Protein AF-A0A658NFL0-F1 (afdb_monomer_lite)

Foldseek 3Di:
DPCPVVVVVCPVVVQADQPADWDWPDDDLAETEIERNSHELQVNVVVQVVVNVVSCVVVVGHDYHYDNYDDNPDPD

pLDDT: mean 95.96, std 4.2, range [67.38, 98.75]

Structure (mmCIF, N/CA/C/O backbone):
data_AF-A0A658NFL0-F1
#
_entry.id   AF-A0A658NFL0-F1
#
loop_
_atom_site.group_PDB
_atom_site.id
_atom_site.type_symbol
_atom_site.label_atom_id
_atom_site.label_alt_id
_atom_site.label_comp_id
_atom_site.label_asym_id
_atom_site.label_entity_id
_atom_site.label_seq_id
_atom_site.pdbx_PDB_ins_code
_atom_site.Cartn_x
_atom_site.Cartn_y
_atom_site.Cartn_z
_atom_site.occupancy
_atom_site.B_iso_or_equiv
_atom_site.auth_seq_id
_atom_site.auth_comp_id
_atom_site.auth_asym_id
_atom_site.auth_atom_id
_atom_site.pdbx_PDB_model_num
ATOM 1 N N . ILE A 1 1 ? 24.059 4.297 -4.177 1.00 67.38 1 ILE A N 1
ATOM 2 C CA . ILE A 1 1 ? 22.753 4.019 -4.830 1.00 67.38 1 ILE A CA 1
ATOM 3 C C . ILE A 1 1 ? 22.827 2.641 -5.490 1.00 67.38 1 ILE A C 1
ATOM 5 O O . ILE A 1 1 ? 23.504 2.515 -6.496 1.00 67.38 1 ILE A O 1
ATOM 9 N N . GLY A 1 2 ? 22.226 1.598 -4.899 1.00 90.75 2 GLY A N 1
ATOM 10 C CA . GLY A 1 2 ? 22.398 0.211 -5.383 1.00 90.75 2 GLY A CA 1
ATOM 11 C C . GLY A 1 2 ? 21.240 -0.359 -6.214 1.00 90.75 2 GLY A C 1
ATOM 12 O O . GLY A 1 2 ? 21.443 -1.275 -6.996 1.00 90.75 2 GLY A O 1
ATOM 13 N N . ARG A 1 3 ? 20.018 0.173 -6.059 1.00 91.56 3 ARG A N 1
ATOM 14 C CA . ARG A 1 3 ? 18.805 -0.365 -6.714 1.00 91.56 3 ARG A CA 1
ATO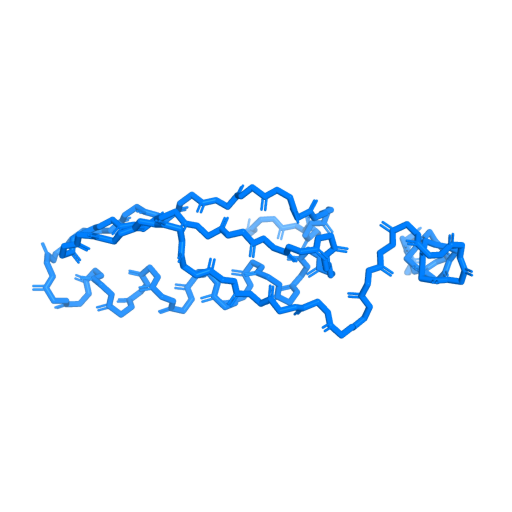M 15 C C . ARG A 1 3 ? 18.194 0.541 -7.783 1.00 91.56 3 ARG A C 1
ATOM 17 O O . ARG A 1 3 ? 17.204 0.157 -8.394 1.00 91.56 3 ARG A O 1
ATOM 24 N N . LEU A 1 4 ? 18.763 1.726 -8.015 1.00 94.00 4 LEU A N 1
ATOM 25 C CA . LEU A 1 4 ? 18.207 2.686 -8.976 1.00 94.00 4 LEU A CA 1
ATOM 26 C C . LEU A 1 4 ? 18.179 2.127 -10.400 1.00 94.00 4 LEU A C 1
ATOM 28 O O . LEU A 1 4 ? 17.157 2.253 -11.062 1.00 94.00 4 LEU A O 1
ATOM 32 N N . SER A 1 5 ? 19.252 1.462 -10.837 1.00 95.75 5 SER A N 1
ATOM 33 C CA . SER A 1 5 ? 19.321 0.821 -12.157 1.00 95.75 5 SER A CA 1
ATOM 34 C C . SER A 1 5 ? 18.173 -0.167 -12.373 1.00 95.75 5 SER A C 1
ATOM 36 O O . SER A 1 5 ? 17.487 -0.095 -13.386 1.00 95.75 5 SER A O 1
ATOM 38 N N . ILE A 1 6 ? 17.893 -1.012 -11.377 1.00 95.44 6 ILE A N 1
ATOM 39 C CA . ILE A 1 6 ? 16.799 -1.992 -11.412 1.00 95.44 6 ILE A CA 1
ATOM 40 C C . ILE A 1 6 ? 15.432 -1.299 -11.508 1.00 95.44 6 ILE A C 1
ATOM 42 O O . ILE A 1 6 ? 14.555 -1.768 -12.231 1.00 95.44 6 ILE A O 1
ATOM 46 N N . TYR A 1 7 ? 15.219 -0.199 -10.779 1.00 94.75 7 TYR A N 1
ATOM 47 C CA . TYR A 1 7 ? 13.959 0.547 -10.865 1.00 94.75 7 TYR A CA 1
ATOM 48 C C . TYR A 1 7 ? 13.767 1.174 -12.248 1.00 94.75 7 TYR A C 1
ATOM 50 O O . TYR A 1 7 ? 12.685 1.065 -12.817 1.00 94.75 7 TYR A O 1
ATOM 58 N N . VAL A 1 8 ? 14.818 1.769 -12.818 1.00 95.12 8 VAL A N 1
ATOM 59 C CA . VAL A 1 8 ? 14.774 2.339 -14.172 1.00 95.12 8 VAL A CA 1
ATOM 60 C C . VAL A 1 8 ? 14.489 1.251 -15.207 1.00 95.12 8 VAL A C 1
ATOM 62 O O . VAL A 1 8 ? 13.590 1.412 -16.026 1.00 95.12 8 VAL A O 1
ATOM 65 N N . GLU A 1 9 ? 15.176 0.111 -15.135 1.00 96.25 9 GLU A N 1
ATOM 66 C CA . GLU A 1 9 ? 14.953 -1.018 -16.044 1.00 96.25 9 GLU A CA 1
ATOM 67 C C . GLU A 1 9 ? 13.503 -1.529 -15.985 1.00 96.25 9 GLU A C 1
ATOM 69 O O . GLU A 1 9 ? 12.880 -1.801 -17.012 1.00 96.25 9 GLU A O 1
ATOM 74 N N . ARG A 1 10 ? 12.923 -1.635 -14.786 1.00 95.50 10 ARG A N 1
ATOM 75 C CA . ARG A 1 10 ? 11.536 -2.092 -14.600 1.00 95.50 10 ARG A CA 1
ATOM 76 C C . ARG A 1 10 ? 10.501 -1.106 -15.128 1.00 95.50 10 ARG A C 1
ATOM 78 O O . ARG A 1 10 ? 9.484 -1.549 -15.657 1.00 95.50 10 ARG A O 1
ATOM 85 N N . LEU A 1 11 ? 10.765 0.194 -15.013 1.00 94.81 11 LEU A N 1
ATOM 86 C CA . LEU A 1 11 ? 9.928 1.232 -15.612 1.00 94.81 11 LEU A CA 1
ATOM 87 C C . LEU A 1 11 ? 10.003 1.182 -17.142 1.00 94.81 11 LEU A C 1
ATOM 89 O O . LEU A 1 11 ? 8.971 1.128 -17.802 1.00 94.81 11 LEU A O 1
ATOM 93 N N . LEU A 1 12 ? 11.214 1.124 -17.704 1.00 95.69 12 LEU A N 1
ATOM 94 C CA 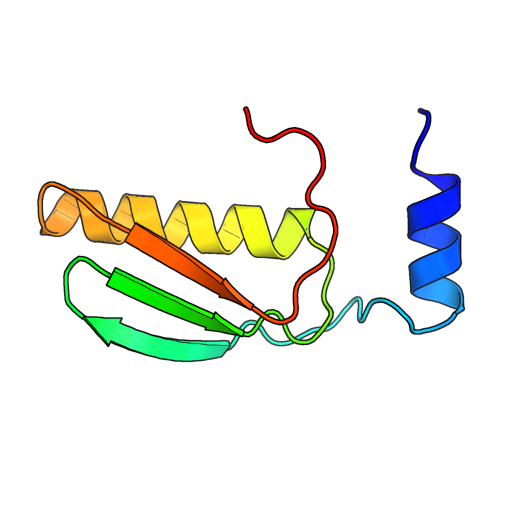. LEU A 1 12 ? 11.420 1.082 -19.157 1.00 95.69 12 LEU A CA 1
ATOM 95 C C . LEU A 1 12 ? 10.869 -0.199 -19.798 1.00 95.69 12 LEU A C 1
ATOM 97 O O . LEU A 1 12 ? 10.372 -0.160 -20.917 1.00 95.69 12 LEU A O 1
ATOM 101 N N . SER A 1 13 ? 10.923 -1.330 -19.090 1.00 95.94 13 SER A N 1
ATOM 102 C CA . SER A 1 13 ? 10.366 -2.609 -19.558 1.00 95.94 13 SER A CA 1
ATOM 103 C C . SER A 1 13 ? 8.856 -2.761 -19.335 1.00 95.94 13 SER A C 1
ATOM 105 O O . SER A 1 13 ? 8.304 -3.808 -19.665 1.00 95.94 13 SER A O 1
ATOM 107 N N . GLY A 1 14 ? 8.180 -1.769 -18.742 1.00 93.00 14 GLY A N 1
ATOM 108 C CA . GLY A 1 14 ? 6.743 -1.828 -18.448 1.00 93.00 14 GLY A CA 1
ATOM 109 C C . GLY A 1 14 ? 6.356 -2.794 -17.321 1.00 93.00 14 GLY A C 1
ATOM 110 O O . GLY A 1 14 ? 5.173 -2.980 -17.048 1.00 93.00 14 GLY A O 1
ATOM 111 N N . LYS A 1 15 ? 7.332 -3.393 -16.625 1.00 92.88 15 LYS A N 1
ATOM 112 C CA . LYS A 1 15 ? 7.093 -4.252 -15.451 1.00 92.88 15 LYS A CA 1
ATOM 113 C C . LYS A 1 15 ? 6.561 -3.469 -14.249 1.00 92.88 15 LYS A C 1
ATOM 115 O O . LYS A 1 15 ? 6.012 -4.071 -13.330 1.00 92.88 15 LYS A O 1
ATOM 120 N N . GLN A 1 16 ? 6.771 -2.155 -14.227 1.00 95.31 16 GLN A N 1
ATOM 121 C CA . GLN A 1 16 ? 6.190 -1.240 -13.253 1.00 95.31 16 GLN A CA 1
ATOM 122 C C . GLN A 1 16 ? 5.468 -0.107 -13.977 1.00 95.31 16 GLN A C 1
ATOM 124 O O . GLN A 1 16 ? 6.027 0.500 -14.888 1.00 95.31 16 GLN A O 1
ATOM 129 N N . ASN A 1 17 ? 4.247 0.202 -13.545 1.00 94.62 17 ASN A N 1
ATOM 130 C CA . ASN A 1 17 ? 3.454 1.286 -14.108 1.00 94.62 17 ASN A CA 1
ATOM 131 C C . ASN A 1 17 ? 3.687 2.589 -13.307 1.00 94.62 17 ASN A C 1
ATOM 133 O O . ASN A 1 17 ? 3.253 2.681 -12.154 1.00 94.62 17 ASN A O 1
ATOM 137 N N . PRO A 1 18 ? 4.337 3.620 -13.882 1.00 92.62 18 PRO A N 1
ATOM 138 C CA . PRO A 1 18 ? 4.565 4.893 -13.191 1.00 92.62 18 PRO A CA 1
ATOM 139 C C . PRO A 1 18 ? 3.268 5.667 -12.902 1.00 92.62 18 PRO A C 1
ATOM 141 O O . PRO A 1 18 ? 3.252 6.527 -12.024 1.00 92.62 18 PRO A O 1
ATOM 144 N N . HIS A 1 19 ? 2.180 5.340 -13.601 1.00 93.44 19 HIS A N 1
ATOM 145 C CA . HIS A 1 19 ? 0.859 5.953 -13.468 1.00 93.44 19 HIS A CA 1
ATOM 146 C C . HIS A 1 19 ? -0.175 4.983 -12.880 1.00 93.44 19 HIS A C 1
ATOM 148 O O . HIS A 1 19 ? -1.373 5.133 -13.119 1.00 93.44 19 HIS A O 1
ATOM 154 N N . ALA A 1 20 ? 0.273 3.967 -12.135 1.00 93.62 20 ALA A N 1
ATOM 155 C CA . ALA A 1 20 ? -0.618 2.968 -11.560 1.00 93.62 20 ALA A CA 1
ATOM 156 C C . ALA A 1 20 ? -1.699 3.603 -10.661 1.00 93.62 20 ALA A C 1
ATOM 158 O O . ALA A 1 20 ? -1.361 4.352 -9.734 1.00 93.62 20 ALA A O 1
ATOM 159 N N . PRO A 1 21 ? -2.990 3.287 -10.881 1.00 90.50 21 PRO A N 1
ATOM 160 C CA . PRO A 1 21 ? -4.044 3.687 -9.964 1.00 90.50 21 PRO A CA 1
ATOM 161 C C . PRO A 1 21 ? -3.977 2.826 -8.698 1.00 90.50 21 PRO A C 1
ATOM 163 O O . PRO A 1 21 ? -4.002 1.599 -8.765 1.00 90.50 21 PRO A O 1
ATOM 166 N N . LEU A 1 22 ? -3.922 3.470 -7.530 1.00 95.81 22 LEU A N 1
ATOM 167 C CA . LEU A 1 22 ? -4.070 2.784 -6.247 1.00 95.81 22 LEU A CA 1
ATOM 168 C C . LEU A 1 22 ? -5.562 2.638 -5.948 1.00 95.81 22 LEU A C 1
ATOM 170 O O . LEU A 1 22 ? -6.239 3.639 -5.723 1.00 95.81 22 LEU A O 1
ATOM 174 N N . THR A 1 23 ? -6.063 1.406 -5.951 1.00 97.94 23 THR A N 1
ATOM 175 C CA . THR A 1 23 ? -7.503 1.132 -5.839 1.00 97.94 23 THR A CA 1
ATOM 176 C C . THR A 1 23 ? -7.823 0.463 -4.511 1.00 97.94 23 THR A C 1
ATOM 178 O O . THR A 1 23 ? -7.109 -0.444 -4.086 1.00 97.94 23 THR A O 1
ATOM 181 N N . VAL A 1 24 ? -8.908 0.877 -3.858 1.00 98.12 24 VAL A N 1
ATOM 182 C CA . VAL A 1 24 ? -9.434 0.189 -2.672 1.00 98.12 24 VAL A CA 1
ATOM 183 C C . VAL A 1 24 ? -10.284 -0.991 -3.135 1.00 98.12 24 VAL A C 1
ATOM 185 O O . VAL A 1 24 ? -11.276 -0.806 -3.832 1.00 98.12 24 VAL A O 1
ATOM 188 N N . VAL A 1 25 ? -9.879 -2.207 -2.774 1.00 98.50 25 VAL A N 1
ATOM 189 C CA . VAL A 1 25 ? -10.589 -3.448 -3.129 1.00 98.50 25 VAL A CA 1
ATOM 190 C C . VAL A 1 25 ? -11.648 -3.786 -2.084 1.00 98.50 25 VAL A C 1
ATOM 192 O O . VAL A 1 25 ? -12.733 -4.247 -2.421 1.00 98.50 25 VAL A O 1
ATOM 195 N N . SER A 1 26 ? -11.332 -3.564 -0.810 1.00 98.19 26 SER A N 1
ATOM 196 C CA . SER A 1 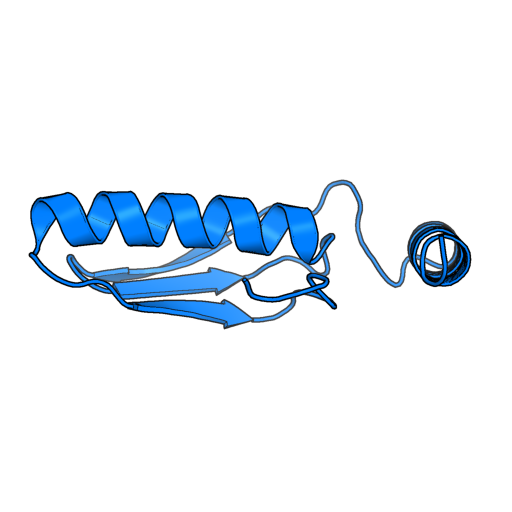26 ? -12.262 -3.738 0.305 1.00 98.19 26 SER A CA 1
ATOM 197 C C . SER A 1 26 ? -11.842 -2.858 1.473 1.00 98.19 26 SER A C 1
ATOM 199 O O . SER A 1 26 ? -10.643 -2.675 1.706 1.00 98.19 26 SER A O 1
ATOM 201 N N . GLU A 1 27 ? -12.808 -2.364 2.239 1.00 98.06 27 GLU A N 1
ATOM 202 C CA . GLU A 1 27 ? -12.561 -1.442 3.343 1.00 98.06 27 GLU A CA 1
ATOM 203 C C . GLU A 1 27 ? -13.495 -1.709 4.528 1.00 98.06 27 GLU A C 1
ATOM 205 O O . GLU A 1 27 ? -14.672 -2.015 4.354 1.00 98.06 27 GLU A O 1
ATOM 210 N N . ALA A 1 28 ? -12.947 -1.576 5.734 1.00 97.81 28 ALA A N 1
ATOM 211 C CA . ALA A 1 28 ? -13.655 -1.554 7.008 1.00 97.81 28 ALA A CA 1
ATOM 212 C C . ALA A 1 28 ? -13.027 -0.463 7.909 1.00 97.81 28 ALA A C 1
ATOM 214 O O . ALA A 1 28 ? -11.985 0.095 7.546 1.00 97.81 28 ALA A O 1
ATOM 215 N N . PRO A 1 29 ? -13.602 -0.128 9.081 1.00 97.62 29 PRO A N 1
ATOM 216 C CA . PRO A 1 29 ? -13.083 0.960 9.918 1.00 97.62 29 PRO A CA 1
ATOM 217 C C . PRO A 1 29 ? -11.582 0.834 10.237 1.00 97.62 29 PRO A C 1
ATOM 219 O O . PRO A 1 29 ? -10.826 1.774 10.010 1.00 97.62 29 PRO A O 1
ATOM 222 N N . GLY A 1 30 ? -11.133 -0.350 10.666 1.00 97.88 30 GLY A N 1
ATOM 223 C CA . GLY A 1 30 ? -9.734 -0.612 11.031 1.00 97.88 30 GLY A CA 1
ATOM 224 C C . GLY A 1 30 ? -8.912 -1.349 9.971 1.00 97.88 30 GLY A C 1
ATOM 225 O O . GLY A 1 30 ? -7.756 -1.680 10.223 1.00 97.88 30 GLY A O 1
ATOM 226 N N . THR A 1 31 ? -9.470 -1.674 8.800 1.00 98.56 31 THR A N 1
ATOM 227 C CA . THR A 1 31 ? -8.733 -2.447 7.787 1.00 98.56 31 THR A CA 1
ATOM 228 C C . THR A 1 31 ? -9.009 -2.010 6.355 1.00 98.56 31 THR A C 1
ATOM 230 O O . THR A 1 31 ? -10.054 -1.440 6.044 1.00 98.56 31 THR A O 1
ATOM 233 N N . ALA A 1 32 ? -8.058 -2.272 5.458 1.00 98.62 32 ALA A N 1
ATOM 234 C CA . ALA A 1 32 ? -8.258 -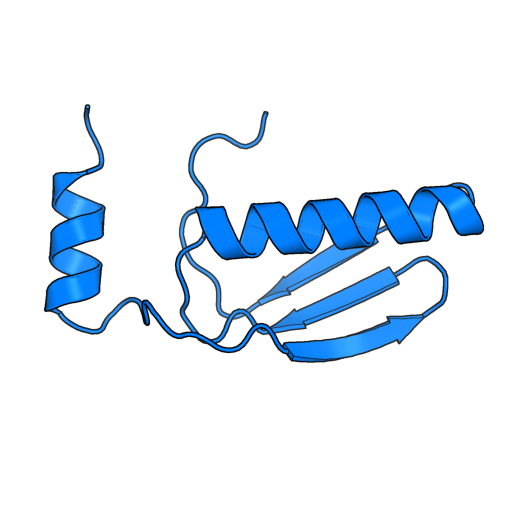2.113 4.019 1.00 98.62 32 ALA A CA 1
ATOM 235 C C . ALA A 1 32 ? -7.405 -3.098 3.213 1.00 98.62 32 ALA A C 1
ATOM 237 O O . ALA A 1 32 ? -6.314 -3.485 3.633 1.00 98.62 32 ALA A O 1
ATOM 238 N N . LEU A 1 33 ? -7.891 -3.451 2.024 1.00 98.75 33 LEU A N 1
ATOM 239 C CA . LEU A 1 33 ? -7.120 -4.117 0.978 1.00 98.75 33 LEU A CA 1
ATOM 240 C C . LEU A 1 33 ? -6.969 -3.163 -0.204 1.00 98.75 33 LEU A C 1
ATOM 242 O O . LEU A 1 33 ? -7.965 -2.699 -0.760 1.00 98.75 33 LEU A O 1
ATOM 246 N N . LEU A 1 34 ? -5.727 -2.910 -0.604 1.00 98.69 34 LEU A N 1
ATOM 247 C CA . LEU A 1 34 ? -5.387 -2.063 -1.741 1.00 98.69 34 LEU A CA 1
ATOM 248 C C . LEU A 1 34 ? -4.831 -2.893 -2.902 1.00 98.69 34 LEU A C 1
ATOM 250 O O . LEU A 1 34 ? -4.048 -3.823 -2.695 1.00 98.69 34 LEU A O 1
ATOM 254 N N . ASP A 1 35 ? -5.193 -2.519 -4.125 1.00 98.38 35 ASP A N 1
ATOM 255 C CA . ASP A 1 35 ? -4.558 -2.976 -5.360 1.00 98.38 35 ASP A CA 1
ATOM 256 C C . ASP A 1 35 ? -3.613 -1.889 -5.878 1.00 98.38 35 ASP A C 1
ATOM 258 O O . ASP A 1 35 ? -4.030 -0.758 -6.136 1.00 98.38 35 ASP A O 1
ATOM 262 N N . GLY A 1 36 ? -2.329 -2.228 -5.984 1.00 97.31 36 GLY A N 1
ATOM 263 C CA . GLY A 1 36 ? -1.266 -1.317 -6.388 1.00 97.31 36 GLY A CA 1
ATOM 264 C C . GLY A 1 36 ? -1.128 -1.105 -7.896 1.00 97.31 36 GLY A C 1
ATOM 265 O O . GLY A 1 36 ? -0.309 -0.279 -8.296 1.00 97.31 36 GLY A O 1
ATOM 266 N N . GLY A 1 37 ? -1.860 -1.842 -8.739 1.00 96.62 37 GLY A N 1
ATOM 267 C CA . GLY A 1 37 ? -1.841 -1.647 -10.194 1.00 96.62 37 GLY A CA 1
ATOM 268 C C . GLY A 1 37 ? -0.465 -1.827 -10.854 1.00 96.62 37 GLY A C 1
ATOM 269 O O . GLY A 1 37 ? -0.160 -1.132 -11.822 1.00 96.62 37 GLY A O 1
ATOM 270 N N . ALA A 1 38 ? 0.385 -2.703 -10.307 1.00 95.62 38 ALA A N 1
ATOM 271 C CA . ALA A 1 38 ? 1.794 -2.874 -10.675 1.00 95.62 38 ALA A CA 1
ATOM 272 C C . ALA A 1 38 ? 2.639 -1.589 -10.542 1.00 95.62 38 ALA A C 1
ATOM 274 O O . ALA A 1 38 ? 3.646 -1.413 -11.228 1.00 95.62 38 ALA A O 1
ATOM 275 N N . GLY A 1 39 ? 2.243 -0.664 -9.669 1.00 96.25 39 GLY A N 1
ATOM 276 C CA . GLY A 1 39 ? 2.952 0.593 -9.469 1.00 96.25 39 GLY A CA 1
ATOM 277 C C . GLY A 1 39 ? 4.257 0.475 -8.688 1.00 96.25 39 GLY A C 1
ATOM 278 O O . GLY A 1 39 ? 4.670 -0.591 -8.215 1.00 96.25 39 GLY A O 1
ATOM 279 N N . MET A 1 40 ? 4.912 1.622 -8.525 1.00 96.75 40 MET A N 1
ATOM 280 C CA . MET A 1 40 ? 6.138 1.750 -7.740 1.00 96.75 40 MET A CA 1
ATOM 281 C C . MET A 1 40 ? 5.872 1.465 -6.262 1.00 96.75 40 MET A C 1
ATOM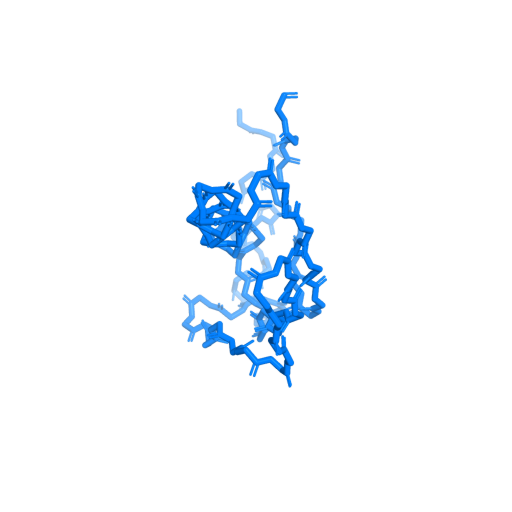 283 O O . MET A 1 40 ? 5.105 2.176 -5.609 1.00 96.75 40 MET A O 1
ATOM 287 N N . GLY A 1 41 ? 6.547 0.448 -5.726 1.00 96.38 41 GLY A N 1
ATOM 288 C CA . GLY A 1 41 ? 6.345 -0.046 -4.368 1.00 96.38 41 GLY A CA 1
ATOM 289 C C . GLY A 1 41 ? 6.501 1.037 -3.310 1.00 96.38 41 GLY A C 1
ATOM 290 O O . GLY A 1 41 ? 5.712 1.088 -2.378 1.00 96.38 41 GLY A O 1
ATOM 291 N N . GLN A 1 42 ? 7.460 1.946 -3.490 1.00 96.06 42 GLN A N 1
ATOM 292 C CA . GLN A 1 42 ? 7.702 3.072 -2.585 1.00 96.06 42 GLN A CA 1
ATOM 293 C C . GLN A 1 42 ? 6.491 4.012 -2.507 1.00 96.06 42 GLN A C 1
ATOM 295 O O . GLN A 1 42 ? 6.084 4.422 -1.424 1.00 96.06 42 GLN A O 1
ATOM 300 N N . VAL A 1 43 ? 5.893 4.330 -3.661 1.00 96.19 43 VAL A N 1
ATOM 301 C CA . VAL A 1 43 ? 4.731 5.228 -3.759 1.00 96.19 43 VAL A CA 1
ATOM 302 C C . VAL A 1 43 ? 3.496 4.558 -3.168 1.00 96.19 43 VAL A C 1
ATOM 304 O O . VAL A 1 43 ? 2.748 5.179 -2.414 1.00 96.19 43 VAL A O 1
ATOM 307 N N . ILE A 1 44 ? 3.291 3.280 -3.488 1.00 97.75 44 ILE A N 1
ATOM 308 C CA . ILE A 1 44 ? 2.161 2.502 -2.981 1.00 97.75 44 ILE A CA 1
ATOM 309 C C . ILE A 1 44 ? 2.260 2.335 -1.463 1.00 97.75 44 ILE A C 1
ATOM 311 O O . ILE A 1 44 ? 1.273 2.543 -0.765 1.00 97.75 44 ILE A O 1
ATOM 315 N N . ALA A 1 45 ? 3.443 1.998 -0.948 1.00 97.56 45 ALA A N 1
ATOM 316 C CA . ALA A 1 45 ? 3.677 1.801 0.477 1.00 97.56 45 ALA A CA 1
ATOM 317 C C . ALA A 1 45 ? 3.445 3.077 1.286 1.00 97.56 45 ALA A C 1
ATOM 319 O O . ALA A 1 45 ? 2.785 3.016 2.319 1.00 97.56 45 ALA A O 1
ATOM 320 N N . LEU A 1 46 ? 3.917 4.229 0.792 1.00 97.50 46 LEU A N 1
ATOM 321 C CA . LEU A 1 46 ? 3.676 5.523 1.429 1.00 97.50 46 LEU A CA 1
ATOM 322 C C . LEU A 1 46 ? 2.172 5.790 1.578 1.00 97.50 46 LEU A C 1
ATOM 324 O O . LEU A 1 46 ? 1.689 6.028 2.681 1.00 97.50 46 LEU A O 1
ATOM 328 N N . ARG A 1 47 ? 1.414 5.658 0.486 1.00 97.38 47 ARG A N 1
ATOM 329 C CA . ARG A 1 47 ? -0.039 5.889 0.485 1.00 97.38 47 ARG A CA 1
ATOM 330 C C . ARG A 1 47 ? -0.802 4.872 1.341 1.00 97.38 47 ARG A C 1
ATOM 332 O O . ARG A 1 47 ? -1.774 5.228 2.006 1.00 97.38 47 ARG A O 1
ATOM 339 N N . ALA A 1 48 ? -0.372 3.609 1.336 1.00 98.25 48 ALA A N 1
ATOM 340 C CA . ALA A 1 48 ? -0.950 2.564 2.178 1.00 98.25 48 ALA A CA 1
ATOM 341 C C . ALA A 1 48 ? -0.713 2.847 3.669 1.00 98.25 48 ALA A C 1
ATOM 343 O O . ALA A 1 48 ? -1.632 2.704 4.475 1.00 98.25 48 ALA A O 1
ATOM 344 N N . MET A 1 49 ? 0.490 3.303 4.027 1.00 98.31 49 MET A N 1
ATOM 345 C CA . MET A 1 49 ? 0.830 3.689 5.395 1.00 98.31 49 MET A CA 1
ATOM 346 C C . MET A 1 49 ? 0.043 4.923 5.846 1.00 98.31 49 MET A C 1
ATOM 348 O O . MET A 1 49 ? -0.497 4.933 6.947 1.00 98.31 49 MET A O 1
ATOM 352 N N . GLU A 1 50 ? -0.109 5.934 4.986 1.00 98.38 50 GLU A N 1
ATOM 353 C CA . GLU A 1 50 ? -0.964 7.095 5.266 1.00 98.38 50 GLU A CA 1
ATOM 354 C C . GLU A 1 50 ? -2.412 6.679 5.561 1.00 98.38 50 GLU A C 1
ATOM 356 O O . GLU A 1 50 ? -3.018 7.184 6.508 1.00 98.38 50 GLU A O 1
ATOM 361 N N . LEU A 1 51 ? -2.966 5.736 4.789 1.00 98.38 51 LEU A N 1
ATOM 362 C CA . LEU A 1 51 ? -4.297 5.187 5.049 1.00 98.38 51 LEU A CA 1
ATOM 363 C C . LEU A 1 51 ? -4.353 4.445 6.390 1.00 98.38 51 LEU A C 1
ATOM 365 O O . LEU A 1 51 ? -5.287 4.667 7.159 1.00 98.38 51 LEU A O 1
ATOM 369 N N . ALA A 1 52 ? -3.358 3.604 6.685 1.00 98.50 52 ALA A N 1
ATOM 370 C CA . ALA A 1 52 ? -3.286 2.867 7.944 1.00 98.50 52 ALA A CA 1
ATOM 371 C C . ALA A 1 52 ? -3.222 3.814 9.153 1.00 98.50 52 ALA A C 1
ATOM 373 O O . ALA A 1 52 ? -3.957 3.630 10.119 1.00 98.50 52 ALA A O 1
ATOM 374 N N . ILE A 1 53 ? -2.408 4.872 9.079 1.00 98.62 53 ILE A N 1
ATOM 375 C CA . ILE A 1 53 ? -2.307 5.892 10.130 1.00 98.62 53 ILE A CA 1
ATOM 376 C C . ILE A 1 53 ? -3.644 6.615 10.314 1.00 98.62 53 ILE A C 1
ATOM 378 O O . ILE A 1 53 ? -4.070 6.810 11.451 1.00 98.62 53 ILE A O 1
ATOM 382 N N . ARG A 1 54 ? -4.325 7.008 9.225 1.00 98.50 54 ARG A N 1
ATOM 383 C CA . ARG A 1 54 ? -5.650 7.650 9.317 1.00 98.50 54 ARG A CA 1
ATOM 384 C C . ARG A 1 54 ? -6.660 6.747 10.024 1.00 98.50 54 ARG A C 1
ATOM 386 O O . ARG A 1 54 ? -7.249 7.167 11.012 1.00 98.50 54 ARG A O 1
ATOM 393 N N . LYS A 1 55 ? -6.782 5.493 9.591 1.00 98.38 55 LYS A N 1
ATOM 394 C CA . LYS A 1 55 ? -7.691 4.514 10.204 1.00 98.38 55 LYS A CA 1
ATOM 395 C C . LYS A 1 55 ? -7.354 4.224 11.663 1.00 98.38 55 LYS A C 1
ATOM 397 O O . LYS A 1 55 ? -8.252 4.150 12.497 1.00 98.38 55 LYS A O 1
ATOM 402 N N . ALA A 1 56 ? -6.069 4.114 11.999 1.00 98.56 56 ALA A N 1
ATOM 403 C CA . ALA A 1 56 ? -5.631 3.888 13.374 1.00 98.56 56 ALA A CA 1
ATOM 404 C C . ALA A 1 56 ? -6.005 5.056 14.299 1.00 98.56 56 ALA A C 1
ATOM 406 O O . ALA A 1 56 ? -6.357 4.819 15.450 1.00 98.56 56 ALA A O 1
ATOM 407 N N . LYS A 1 57 ? -5.994 6.305 13.808 1.00 98.56 57 LYS A N 1
ATOM 408 C CA . LYS A 1 57 ? -6.472 7.463 14.587 1.00 98.56 57 LYS A CA 1
ATOM 409 C C . LYS A 1 57 ? -7.962 7.373 14.926 1.00 98.56 57 LYS A C 1
ATOM 411 O O . LYS A 1 57 ? -8.365 7.876 15.967 1.00 98.56 57 LYS A O 1
ATOM 416 N N . GLU A 1 58 ? -8.759 6.744 14.068 1.00 97.88 58 GLU A N 1
ATOM 417 C CA . GLU A 1 58 ? -10.210 6.606 14.248 1.00 97.88 58 GLU A CA 1
ATOM 418 C C . GLU A 1 58 ? -10.591 5.374 15.081 1.00 97.88 58 GLU A C 1
ATOM 420 O O . GLU A 1 58 ? -11.587 5.394 15.799 1.00 97.88 58 GLU A O 1
ATOM 425 N N . THR A 1 59 ? -9.807 4.297 14.995 1.00 98.19 59 THR A N 1
ATOM 426 C CA . THR A 1 59 ? -10.173 2.976 15.542 1.00 98.19 59 THR A CA 1
ATOM 427 C C . THR A 1 59 ? -9.213 2.439 16.604 1.00 98.19 59 THR A C 1
ATOM 429 O O . THR A 1 59 ? -9.433 1.362 17.152 1.00 98.19 59 THR A O 1
ATOM 432 N N . GLY A 1 60 ? -8.138 3.168 16.909 1.00 98.12 60 GLY A N 1
ATOM 433 C CA . GLY A 1 60 ? -7.088 2.779 17.855 1.00 98.12 60 GLY A CA 1
ATOM 434 C C . GLY A 1 60 ? -6.026 1.839 17.269 1.00 98.12 60 GLY A C 1
ATOM 435 O O . GLY A 1 60 ? -4.879 1.870 17.709 1.00 98.12 60 GLY A O 1
ATOM 436 N N . ILE A 1 61 ? -6.364 1.038 16.254 1.00 98.00 61 ILE A N 1
ATOM 437 C CA . ILE A 1 61 ? -5.445 0.136 15.546 1.00 98.00 61 ILE A CA 1
ATOM 438 C C . ILE A 1 61 ? -5.882 -0.035 14.091 1.00 98.00 61 ILE A C 1
ATOM 440 O O . ILE A 1 61 ? -7.072 -0.064 13.803 1.00 98.00 61 ILE A O 1
ATOM 444 N N . SER A 1 62 ? -4.933 -0.188 13.163 1.00 98.56 62 SER A N 1
ATOM 445 C CA . SER A 1 62 ? -5.261 -0.446 11.759 1.00 98.56 62 SER A CA 1
ATOM 446 C C . SER A 1 62 ? -4.343 -1.469 11.100 1.00 98.56 62 SER A C 1
ATOM 448 O O . SER A 1 62 ? -3.147 -1.509 11.377 1.00 98.56 62 SER A O 1
ATOM 450 N N . GLY A 1 63 ? -4.897 -2.231 10.153 1.00 98.38 63 GLY A N 1
ATOM 451 C CA . GLY A 1 63 ? -4.162 -3.127 9.259 1.00 98.38 63 GLY A CA 1
ATOM 452 C C . GLY A 1 63 ? -4.515 -2.893 7.790 1.00 98.38 63 GLY A C 1
ATOM 453 O O . GLY A 1 63 ? -5.670 -3.020 7.394 1.00 98.38 63 GLY A O 1
ATOM 454 N N . VAL A 1 64 ? -3.523 -2.574 6.957 1.00 98.69 64 VAL A N 1
ATOM 455 C CA . VAL A 1 64 ? -3.719 -2.376 5.511 1.00 98.69 64 VAL A CA 1
ATOM 456 C C . VAL A 1 64 ? -2.878 -3.385 4.741 1.00 98.69 64 VAL A C 1
ATOM 458 O O . VAL A 1 64 ? -1.656 -3.413 4.874 1.00 98.69 64 VAL A O 1
ATOM 461 N N . ALA A 1 65 ? -3.536 -4.206 3.927 1.00 98.56 65 ALA A N 1
ATOM 462 C CA . ALA A 1 65 ? -2.889 -5.138 3.015 1.00 98.56 65 ALA A CA 1
ATOM 463 C C . ALA A 1 65 ? -2.794 -4.525 1.614 1.00 98.56 65 ALA A C 1
ATOM 465 O O . ALA A 1 65 ? -3.694 -3.814 1.167 1.00 98.56 65 ALA A O 1
ATOM 466 N N . VAL A 1 66 ? -1.715 -4.831 0.898 1.00 98.50 66 VAL A N 1
ATOM 467 C CA . VAL A 1 66 ? -1.503 -4.375 -0.479 1.00 98.50 66 VAL A CA 1
ATOM 468 C C . VAL A 1 66 ? -1.177 -5.575 -1.358 1.00 98.50 66 VAL A C 1
ATOM 470 O O . VAL A 1 66 ? -0.259 -6.335 -1.054 1.00 98.50 66 VAL A O 1
ATOM 473 N N . ARG A 1 67 ? -1.889 -5.717 -2.477 1.00 98.06 67 ARG A N 1
ATOM 474 C CA . ARG A 1 67 ? -1.571 -6.672 -3.547 1.00 98.06 67 ARG A CA 1
ATOM 475 C C . ARG A 1 67 ? -1.163 -5.940 -4.821 1.00 98.06 67 ARG A C 1
ATOM 477 O O . ARG A 1 67 ? -1.415 -4.746 -4.955 1.00 98.06 67 ARG A O 1
ATOM 484 N N . ASN A 1 68 ? -0.560 -6.668 -5.763 1.00 96.94 68 ASN A N 1
ATOM 485 C CA . ASN A 1 68 ? -0.203 -6.134 -7.083 1.00 96.94 68 ASN A CA 1
ATOM 486 C C . ASN A 1 68 ? 0.638 -4.837 -6.998 1.00 96.94 68 ASN A C 1
ATOM 488 O O . ASN A 1 68 ? 0.423 -3.865 -7.715 1.00 96.94 68 ASN A O 1
ATOM 492 N N . SER A 1 69 ? 1.572 -4.821 -6.047 1.00 95.44 69 SER A N 1
ATOM 493 C CA . SER A 1 69 ? 2.575 -3.774 -5.851 1.00 95.44 69 SER A CA 1
ATOM 494 C C . SER A 1 69 ? 3.958 -4.332 -6.202 1.00 95.44 69 SER A C 1
ATOM 496 O O . SER A 1 69 ? 4.093 -5.447 -6.705 1.00 95.44 69 SER A O 1
ATOM 498 N N . SER A 1 70 ? 5.007 -3.566 -5.931 1.00 95.88 70 SER A N 1
ATOM 499 C CA . SER A 1 70 ? 6.389 -3.955 -6.178 1.00 95.88 70 SER A CA 1
ATOM 500 C C . SER A 1 70 ? 7.286 -3.659 -4.974 1.00 95.88 70 SER A C 1
ATOM 502 O O . SER A 1 70 ? 6.829 -3.215 -3.923 1.00 95.88 70 SER A O 1
ATOM 504 N N . HIS A 1 71 ? 8.582 -3.951 -5.104 1.00 95.69 71 HIS A N 1
ATOM 505 C CA . HIS A 1 71 ? 9.553 -3.761 -4.029 1.00 95.69 71 HIS A CA 1
ATOM 506 C C . HIS A 1 71 ? 9.561 -2.309 -3.520 1.00 95.69 71 HIS A C 1
ATOM 508 O O . HIS A 1 71 ? 9.910 -1.396 -4.267 1.00 95.69 71 HIS A O 1
ATOM 514 N N . PHE A 1 72 ? 9.236 -2.113 -2.242 1.00 95.88 72 PHE A N 1
ATOM 515 C CA . PHE A 1 72 ? 9.078 -0.794 -1.618 1.00 95.88 72 PHE A CA 1
ATOM 516 C C . PHE A 1 72 ? 10.342 -0.205 -0.974 1.00 95.88 72 PHE A C 1
ATOM 518 O O . PHE A 1 72 ? 10.299 0.885 -0.418 1.00 95.88 72 PHE A O 1
ATOM 525 N N . GLY A 1 73 ? 11.485 -0.887 -1.077 1.00 93.62 73 GLY A N 1
ATOM 526 C CA . GLY A 1 73 ? 12.697 -0.459 -0.384 1.00 93.62 73 GLY A CA 1
ATOM 527 C C . GLY A 1 73 ? 12.817 -1.078 1.004 1.00 93.62 73 GLY A C 1
ATOM 528 O O . GLY A 1 73 ? 12.541 -2.260 1.190 1.00 93.62 73 GLY A O 1
ATOM 529 N N . PHE A 1 74 ? 13.304 -0.273 1.936 1.00 93.19 74 PHE A N 1
ATOM 530 C CA . PHE A 1 74 ? 13.459 -0.627 3.338 1.00 93.19 74 PHE A CA 1
ATOM 531 C C . PHE A 1 74 ? 12.149 -0.349 4.083 1.00 93.19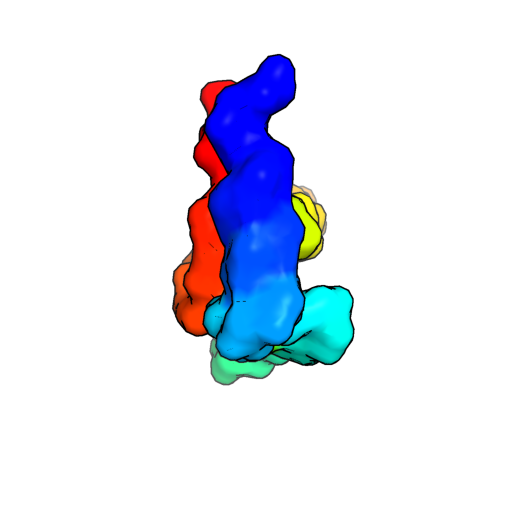 74 PHE A C 1
ATOM 533 O O . PHE A 1 74 ? 11.488 0.645 3.791 1.00 93.19 74 PHE A O 1
ATOM 540 N N . ALA A 1 75 ? 11.764 -1.239 4.996 1.00 92.88 75 ALA A N 1
ATOM 541 C CA . ALA A 1 75 ? 10.457 -1.175 5.647 1.00 92.88 75 ALA A CA 1
ATOM 542 C C . ALA A 1 75 ? 10.365 -0.100 6.746 1.00 92.88 75 ALA A C 1
ATOM 544 O O . ALA A 1 75 ? 9.263 0.363 7.033 1.00 92.88 75 ALA A O 1
ATOM 545 N N . GLY A 1 76 ? 11.494 0.295 7.337 1.00 82.94 76 GLY A N 1
ATOM 546 C CA . GLY A 1 76 ? 11.551 1.201 8.485 1.00 82.94 76 GLY A CA 1
ATOM 547 C C . GLY A 1 76 ? 12.672 0.831 9.434 1.00 82.94 76 GLY A C 1
ATOM 548 O O . GLY A 1 76 ? 12.990 -0.377 9.513 1.00 82.94 76 GLY A O 1
#

Sequence (76 aa):
IGRLSIYVERLLSGKQNPHAPLTVVSEAPGTALLDGGAGMGQVIALRAMELAIRKAKETGISGVAVRNSSHFGFAG

Radius of gyration: 13.58 Å; chains: 1; bounding box: 36×14×37 Å

Secondary structure (DSSP, 8-state):
--SHHHHHHHHHTTSSBTT---EEEEEETTEEEEE-TTB-HHHHHHHHHHHHHHHHHHHS--EEEEES----S---

=== Feature glossary ===
The record interleaves many kinds of information about one protein. Here is each kind framed as the question it answers.

Q: Are the domains correctly placed relative to each other?
A: Predicted aligned error is AlphaFold's pairwise confidence. Unlike pLDDT (per-residue), PAE is per-residue-pair and captures whether two parts of the structure are correctly placed relative to each other. Units are ångströms of expected positional error.

Q: Which residues are in helices, strands, or loops?
A: Eight-state secondary structure (DSSP): H is the canonical α-helix, G the tighter 3₁₀-helix, I the wider π-helix; E/B are β-structure, T and S are turns and bends, and '-' is everything else. DSSP derives these from the pattern of main-chain N–H···O=C hydrogen bonds, not from the sequence.

Q: What if only a Cα trace is available?
A: P-SEA three-state annotation labels each residue as helix, strand, or coil based purely on the geometry of the Cα trace. It serves as a fallback when the full backbone (and thus DSSP) is unavailable.

Q: What are the backbone torsion angles?
A: φ (phi) and ψ (psi) are the two rotatable backbone dihedrals per residue: φ is the C(i-1)–N–Cα–C torsion, ψ is the N–Cα–C–N(i+1) torsion, both in degrees on (−180°, 180°]. α-helical residues cluster near (−60°, −45°); β-strand residues near (−120°, +130°). A Ramachandran plot is simply a scatter of (φ, ψ) for every residue.

Q: What known structures does this most resemble?
A: Structural nearest neighbors (via Foldseek easy-search vs the PDB). Reported per hit: target PDB id, E-value, and alignment TM-score. A TM-score above ~0.5 is the conventional threshold for 'same fold'.

Q: What family and function is it annotated with?
A: Database cross-references. InterPro integrates a dozen domain/family signature databases into unified entries with residue-range hits. GO terms attach function/process/location labels with evidence codes. CATH codes position the fold in a four-level structural taxonomy. Organism is the NCBI-taxonomy species name.

Q: Which residues are buried vs exposed?
A: Solvent accessibility: the surface area of each residue that a 1.4 Å water probe can touch, in Å². When only backbone atoms are present the absolute values are lower than full-atom SASA (side chains contribute most of the area) and are flagged as backbone-only.

Q: What do the diagnostic plots show?
A: Three diagnostic plots accompany the record. The Cα contact map visualizes the tertiary structure as a 2D adjacency matrix (8 Å cutoff, sequence-local contacts suppressed). The Ramachandran plot shows the distribution of backbone (φ, ψ) torsions, with points in the α and β basins reflecting secondary structure content. The PAE plot shows AlphaFold's inter-residue confidence as a color matrix.

Q: What is the amino-acid chain?
A: The amino-acid sequence is the protein's primary structure: the linear order of residues from the N-terminus to the C-terminus, written in one-letter code. Everything else here — the 3D coordinates, the secondary structure, the domain annotations — is ultimately a consequence of this string.

Q: What do the rendered images show?
A: The six renders are orthographic views along the three Cartesian axes in both directions. Representation (cartoon, sticks, or surface) and color scheme (sequence-rainbow or by-chain) vary across proteins so the training set covers all the common visualization conventions.

Q: Where is each backbone atom in 3D?
A: The mmCIF table is the protein's shape written out atom by atom. For each backbone N, Cα, C, and carbonyl O, it records an (x, y, z) coordinate triple in Å plus the residue type, chain letter, and residue number.

Q: How mobile is each atom in the crystal?
A: For experimental (PDB) structures, the B-factor (temperature factor) quantifies the positional spread of each atom in the crystal — a combination of thermal vibration and static disorder — in units of Å². High B-factors mark flexible loops or poorly resolved regions; low B-factors mark the rigid, well-ordered core.

Q: How big and how compact is the whole molecule?
A: Three whole-structure scalars: the radius of gyration (RMS distance of Cα from centroid, in Å), the count of Cα–Cα contacts (pairs closer than 8 Å and separated by more than four residues in sequence — i.e. tertiary, not local, contacts), and the bounding-box dimensions. Together they distinguish compact globular folds from extended fibres or disordered chains.

Q: What does the local fold look like, residue by residue?
A: A 3Di character summarizes, for each residue, the relative orientation of the Cα frame of its nearest spatial neighbor. Because it encodes fold topology rather than chemistry, 3Di alignments detect remote structural similarity that sequence alignment misses.

Q: How confident is the AlphaFold model at each residue?
A: For AlphaFold models, the B-factor field carries pLDDT — the model's own estimate of local accuracy on a 0–100 scale. Regions with pLDDT<50 should be treated as essentially unmodeled; they often correspond to intrinsically disordered segments.